Protein AF-A0A3M1KEJ6-F1 (afdb_monomer_lite)

pLDDT: mean 77.83, std 14.65, range [30.94, 94.75]

Foldseek 3Di:
DDDPDQAAEDEDEDEDADCDPCNCVVVVVCCVVVVRVNYAYEYAYCHPQPDDDPRHHYDHNVCVVVVVPVCVDDD

Radius of gyration: 13.29 Å; chains: 1; bounding box: 37×22×31 Å

Sequence (75 aa)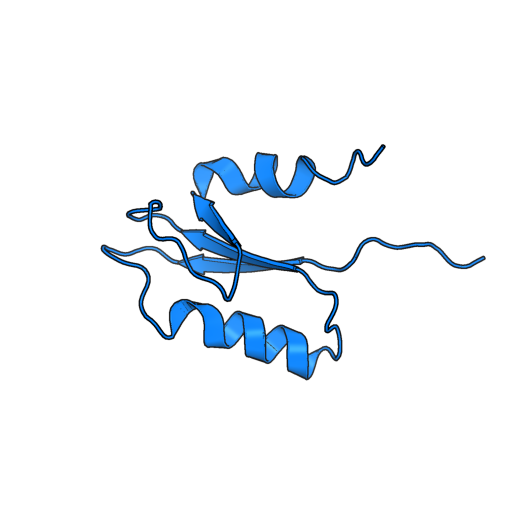:
MVLDREPPVFVELKSGRTVPRDAFDNLLYLQQQARLPQARLVLAYGGNDRQHRTNADVIPWWDLPRTLLKRTSGN

Secondary structure (DSSP, 8-state):
----PPPPEEEEEE-SSS--TTTTHHHHHHHHHHT-TT-EEEEEESS------SSSEEEEGGGHHHHHHTTSS--

Structure (mmCIF, N/CA/C/O backbone):
data_AF-A0A3M1KEJ6-F1
#
_entry.id   AF-A0A3M1KEJ6-F1
#
loop_
_atom_site.group_PDB
_atom_site.id
_atom_site.type_symbol
_atom_site.label_atom_id
_atom_site.label_alt_id
_atom_site.label_comp_id
_atom_site.label_asym_id
_atom_site.label_entity_id
_atom_site.label_seq_id
_atom_site.pdbx_PDB_ins_code
_atom_site.Cartn_x
_atom_site.Cartn_y
_atom_site.Cartn_z
_atom_site.occupancy
_atom_site.B_iso_or_equiv
_atom_site.auth_seq_id
_atom_site.auth_comp_id
_atom_site.auth_asym_id
_atom_site.auth_atom_id
_atom_site.pdbx_PDB_model_num
ATOM 1 N N . MET A 1 1 ? -23.618 8.780 18.630 1.00 42.59 1 MET A N 1
ATOM 2 C CA . MET A 1 1 ? -23.190 9.210 17.283 1.00 42.59 1 MET A CA 1
ATOM 3 C C . MET A 1 1 ? -21.906 8.469 16.951 1.00 42.59 1 MET A C 1
ATOM 5 O O . MET A 1 1 ? -20.850 8.865 17.422 1.00 42.59 1 MET A O 1
ATOM 9 N N . VAL A 1 2 ? -22.006 7.336 16.255 1.00 48.69 2 VAL A N 1
ATOM 10 C CA . VAL A 1 2 ? -20.829 6.630 15.732 1.00 48.69 2 VAL A CA 1
ATOM 11 C C . VAL A 1 2 ? -20.537 7.277 14.385 1.00 48.69 2 VAL A C 1
ATOM 13 O O . VAL A 1 2 ? -21.382 7.235 13.497 1.00 48.69 2 VAL A O 1
ATOM 16 N N . LEU A 1 3 ? -19.407 7.972 14.265 1.00 53.06 3 LEU A N 1
ATOM 17 C CA . LEU A 1 3 ? -18.911 8.363 12.951 1.00 53.06 3 LEU A CA 1
ATOM 18 C C . LEU A 1 3 ? -18.413 7.073 12.306 1.00 53.06 3 LEU A C 1
ATOM 20 O O . LEU A 1 3 ? -17.402 6.536 12.760 1.00 53.06 3 LEU A O 1
ATOM 24 N N . ASP A 1 4 ? -19.137 6.575 11.309 1.00 53.72 4 ASP A N 1
ATOM 25 C CA . ASP A 1 4 ? -18.673 5.498 10.437 1.00 53.72 4 ASP A CA 1
ATOM 26 C C . ASP A 1 4 ? -17.481 6.057 9.649 1.00 53.72 4 ASP A C 1
ATOM 28 O O . ASP A 1 4 ? -17.622 6.707 8.614 1.00 53.72 4 ASP A O 1
ATOM 32 N N . ARG A 1 5 ? -16.291 5.987 10.251 1.00 68.56 5 ARG A N 1
ATOM 33 C CA . ARG A 1 5 ? -15.063 6.454 9.616 1.00 68.56 5 ARG A CA 1
ATOM 34 C C . ARG A 1 5 ? -14.554 5.322 8.750 1.00 68.56 5 ARG A C 1
ATOM 36 O O . ARG A 1 5 ? -14.406 4.201 9.234 1.00 68.56 5 ARG A O 1
ATOM 43 N N . GLU A 1 6 ? -14.267 5.636 7.491 1.00 73.81 6 GLU A N 1
ATOM 44 C CA . GLU A 1 6 ? -13.612 4.686 6.603 1.00 73.81 6 GLU A CA 1
ATOM 45 C C . GLU A 1 6 ? -12.353 4.100 7.265 1.00 73.81 6 GLU A C 1
ATOM 47 O O . GLU A 1 6 ? -11.680 4.789 8.048 1.00 73.81 6 GLU A O 1
ATOM 52 N N . PRO A 1 7 ? -12.016 2.834 6.962 1.00 80.19 7 PRO A N 1
ATOM 53 C CA . PRO A 1 7 ? -10.798 2.230 7.463 1.00 80.19 7 PRO A CA 1
ATOM 54 C C . PRO A 1 7 ? -9.580 3.092 7.102 1.00 80.19 7 PRO A C 1
ATOM 56 O O . PRO A 1 7 ? -9.473 3.560 5.966 1.00 80.19 7 PRO A O 1
ATOM 59 N N . PRO A 1 8 ? -8.634 3.287 8.032 1.00 85.88 8 PRO A N 1
ATOM 60 C CA . PRO A 1 8 ? -7.429 4.047 7.741 1.00 85.88 8 PRO A CA 1
ATOM 61 C C . PRO A 1 8 ? -6.592 3.352 6.664 1.00 85.88 8 PRO A C 1
ATOM 63 O O . PRO A 1 8 ? -6.632 2.131 6.502 1.00 85.88 8 PRO A O 1
ATOM 66 N N . VAL A 1 9 ? -5.809 4.145 5.936 1.00 88.25 9 VAL A N 1
ATOM 67 C CA . VAL A 1 9 ? -4.921 3.654 4.880 1.00 88.25 9 VAL A CA 1
ATOM 68 C C . VAL A 1 9 ? -3.477 3.826 5.328 1.00 88.25 9 VAL A C 1
ATOM 70 O O . VAL A 1 9 ? -3.048 4.940 5.626 1.00 88.25 9 VAL A O 1
ATOM 73 N N . PHE A 1 10 ? -2.719 2.732 5.350 1.00 90.00 10 PHE A N 1
ATOM 74 C CA . PHE A 1 10 ? -1.270 2.771 5.506 1.00 90.00 10 PHE A CA 1
ATOM 75 C C . PHE A 1 10 ? -0.617 2.785 4.132 1.00 90.00 10 PHE A C 1
ATOM 77 O O . PHE A 1 10 ? -0.922 1.954 3.275 1.00 90.00 10 PHE A O 1
ATOM 84 N N . VAL A 1 11 ? 0.272 3.753 3.929 1.00 88.75 11 VAL A N 1
ATOM 85 C CA . VAL A 1 11 ? 0.934 3.995 2.651 1.00 88.75 11 VAL A CA 1
ATOM 86 C C . VAL A 1 11 ? 2.438 3.955 2.864 1.00 88.75 11 VAL A C 1
ATOM 88 O O . VAL A 1 11 ? 2.962 4.680 3.706 1.00 88.75 11 VAL A O 1
ATOM 91 N N . GLU A 1 12 ? 3.133 3.148 2.071 1.00 90.00 12 GLU A N 1
ATOM 92 C CA . GLU A 1 12 ? 4.591 3.146 2.010 1.00 90.00 12 GLU A CA 1
ATOM 93 C C . GLU A 1 12 ? 5.044 3.543 0.608 1.00 90.00 12 GLU A C 1
ATOM 95 O O . GLU A 1 12 ? 4.501 3.064 -0.386 1.00 90.00 12 GLU A O 1
ATOM 100 N N . LEU A 1 13 ? 6.033 4.434 0.524 1.00 87.81 13 LEU A N 1
ATOM 101 C CA . LEU A 1 13 ? 6.620 4.868 -0.737 1.00 87.81 13 LEU A CA 1
ATOM 102 C C . LEU A 1 13 ? 7.944 4.138 -0.947 1.00 87.81 13 LEU A C 1
ATOM 104 O O . LEU A 1 13 ? 8.843 4.220 -0.111 1.00 87.81 13 LEU A O 1
ATOM 108 N N . LYS A 1 14 ? 8.088 3.455 -2.084 1.00 87.38 14 LYS A N 1
ATOM 109 C CA . LYS A 1 14 ? 9.348 2.821 -2.489 1.00 87.38 14 LYS A CA 1
ATOM 110 C C . LYS A 1 14 ? 9.635 3.064 -3.969 1.00 87.38 14 LYS A C 1
ATOM 112 O O . LYS A 1 14 ? 8.735 3.256 -4.781 1.00 87.38 14 LYS A O 1
ATOM 117 N N . SER A 1 15 ? 10.908 3.007 -4.343 1.00 85.44 15 SER A N 1
ATOM 118 C CA . SER A 1 15 ? 11.350 3.016 -5.740 1.00 85.44 15 SER A CA 1
ATOM 119 C C . SER A 1 15 ? 12.403 1.930 -5.958 1.00 85.44 15 SER A C 1
ATOM 121 O O . SER A 1 15 ? 13.118 1.547 -5.033 1.00 85.44 15 SER A O 1
ATOM 123 N N . GLY A 1 16 ? 12.458 1.371 -7.165 1.00 83.06 16 GLY A N 1
ATOM 124 C CA . GLY A 1 16 ? 13.411 0.320 -7.510 1.00 83.06 16 GLY A CA 1
ATOM 125 C C . GLY A 1 16 ? 13.085 -0.361 -8.836 1.00 83.06 16 GLY A C 1
ATOM 126 O O . GLY A 1 16 ? 12.091 -0.050 -9.488 1.00 83.06 16 GLY A O 1
ATOM 127 N N . ARG A 1 17 ? 13.931 -1.312 -9.246 1.00 77.31 17 ARG A N 1
ATOM 128 C CA . ARG A 1 17 ? 13.716 -2.082 -10.484 1.00 77.31 17 ARG A CA 1
ATOM 129 C C . ARG A 1 17 ? 12.558 -3.079 -10.353 1.00 77.31 17 ARG A C 1
ATOM 131 O O . ARG A 1 17 ? 11.844 -3.323 -11.323 1.00 77.31 17 ARG A O 1
ATOM 138 N N . THR A 1 18 ? 12.381 -3.653 -9.164 1.00 78.06 18 THR A N 1
ATOM 139 C CA . THR A 1 18 ? 11.344 -4.642 -8.841 1.00 78.06 18 THR A CA 1
ATOM 140 C C . THR A 1 18 ? 10.886 -4.504 -7.396 1.00 78.06 18 THR A C 1
ATOM 142 O O . THR A 1 18 ? 11.705 -4.184 -6.535 1.00 78.06 18 THR A O 1
ATOM 145 N N . VAL A 1 19 ? 9.617 -4.806 -7.117 1.00 77.25 19 VAL A N 1
ATOM 146 C CA . VAL A 1 19 ? 9.087 -4.863 -5.748 1.00 77.25 19 VAL A CA 1
ATOM 147 C C . VAL A 1 19 ? 9.656 -6.109 -5.051 1.00 77.25 19 VAL A C 1
ATOM 149 O O . VAL A 1 19 ? 9.329 -7.225 -5.480 1.00 77.25 19 VAL A O 1
ATOM 152 N N . PRO A 1 20 ? 10.525 -5.965 -4.029 1.00 79.25 20 PRO A N 1
ATOM 153 C CA . PRO A 1 20 ? 11.079 -7.116 -3.327 1.00 79.25 20 PRO A CA 1
ATOM 154 C C . PRO A 1 20 ? 9.997 -7.827 -2.497 1.00 79.25 20 PRO A C 1
ATOM 156 O O . PRO A 1 20 ? 8.907 -7.300 -2.274 1.00 79.25 20 PRO A O 1
ATOM 159 N N . ARG A 1 21 ? 10.263 -9.071 -2.086 1.00 77.00 21 ARG A N 1
ATOM 160 C CA . ARG A 1 21 ? 9.263 -9.918 -1.407 1.00 77.00 21 ARG A CA 1
ATOM 161 C C . ARG A 1 21 ? 8.827 -9.349 -0.051 1.00 77.00 21 ARG A C 1
ATOM 163 O O . ARG A 1 21 ? 7.672 -9.516 0.318 1.00 77.00 21 ARG A O 1
ATOM 170 N N . ASP A 1 22 ? 9.745 -8.682 0.632 1.00 83.75 22 ASP A N 1
ATOM 171 C CA . ASP A 1 22 ? 9.614 -8.028 1.939 1.00 83.75 22 ASP A CA 1
ATOM 172 C C . ASP A 1 22 ? 9.116 -6.574 1.841 1.00 83.75 22 ASP A C 1
ATOM 174 O O . ASP A 1 22 ? 9.027 -5.863 2.840 1.00 83.75 22 ASP A O 1
ATOM 178 N N . ALA A 1 23 ? 8.750 -6.102 0.642 1.00 82.81 23 ALA A N 1
ATOM 179 C CA . ALA A 1 23 ? 8.343 -4.713 0.420 1.00 82.81 23 ALA A CA 1
ATOM 180 C C . ALA A 1 23 ? 7.112 -4.272 1.228 1.00 82.81 23 ALA A C 1
ATOM 182 O O . ALA A 1 23 ? 6.824 -3.078 1.264 1.00 82.81 23 ALA A O 1
ATOM 183 N N . PHE A 1 24 ? 6.385 -5.221 1.821 1.00 87.75 24 PHE A N 1
ATOM 184 C CA . PHE A 1 24 ? 5.125 -5.011 2.530 1.00 87.75 24 PHE A CA 1
ATOM 185 C C . PHE A 1 24 ? 5.237 -5.228 4.041 1.00 87.75 24 PHE A C 1
ATOM 187 O O . PHE A 1 24 ? 4.254 -5.019 4.751 1.00 87.75 24 PHE A O 1
ATOM 194 N N . ASP A 1 25 ? 6.398 -5.645 4.546 1.00 90.94 25 ASP A N 1
ATOM 195 C CA . ASP A 1 25 ? 6.540 -6.073 5.940 1.00 90.94 25 ASP A CA 1
ATOM 196 C C . ASP A 1 25 ? 6.279 -4.916 6.911 1.00 90.94 25 ASP A C 1
ATOM 198 O O . ASP A 1 25 ? 5.593 -5.094 7.915 1.00 90.94 25 ASP A O 1
ATOM 202 N N . ASN A 1 26 ? 6.714 -3.702 6.561 1.00 90.62 26 ASN A N 1
ATOM 203 C CA . ASN A 1 26 ? 6.428 -2.498 7.341 1.00 90.62 26 ASN A CA 1
ATOM 204 C C . ASN A 1 26 ? 4.927 -2.175 7.373 1.00 90.62 26 ASN A C 1
ATOM 206 O O . ASN A 1 26 ? 4.392 -1.830 8.424 1.00 90.62 26 ASN A O 1
ATOM 210 N N . LEU A 1 27 ? 4.231 -2.306 6.241 1.00 91.38 27 LEU A N 1
ATOM 211 C CA . LEU A 1 27 ? 2.787 -2.071 6.161 1.00 91.38 27 LEU A CA 1
ATOM 212 C C . LEU A 1 27 ? 2.009 -3.075 7.021 1.00 91.38 27 LEU A C 1
ATOM 214 O O . LEU A 1 27 ? 1.117 -2.682 7.774 1.00 91.38 27 LEU A O 1
ATOM 218 N N . LEU A 1 28 ? 2.379 -4.357 6.954 1.00 91.62 28 LEU A N 1
ATOM 219 C CA . LEU A 1 28 ? 1.789 -5.417 7.776 1.00 91.62 28 LEU A CA 1
ATOM 220 C C . LEU A 1 28 ? 2.088 -5.207 9.266 1.00 91.62 28 LEU A C 1
ATOM 222 O O . LEU A 1 28 ? 1.193 -5.335 10.102 1.00 91.62 28 LEU A O 1
ATOM 226 N N . TYR A 1 29 ? 3.322 -4.828 9.597 1.00 92.62 29 TYR A N 1
ATOM 227 C CA . TYR A 1 29 ? 3.729 -4.499 10.958 1.00 92.62 29 TYR A CA 1
ATOM 228 C C . TYR A 1 29 ? 2.901 -3.341 11.531 1.00 92.62 29 TYR A C 1
ATOM 230 O O . TYR A 1 29 ? 2.368 -3.448 12.635 1.00 92.62 29 TYR A O 1
ATOM 238 N N . LEU A 1 30 ? 2.721 -2.258 10.767 1.00 90.50 30 LEU A N 1
ATOM 239 C CA . LEU A 1 30 ? 1.913 -1.108 11.182 1.00 90.50 30 LEU A CA 1
ATOM 240 C C . LEU A 1 30 ? 0.444 -1.485 11.400 1.00 90.50 30 LEU A C 1
ATOM 242 O O . LEU A 1 30 ? -0.151 -1.070 12.396 1.00 90.50 30 LEU A O 1
ATOM 246 N N . GLN A 1 31 ? -0.127 -2.311 10.520 1.00 93.06 31 GLN A N 1
ATOM 247 C CA . GLN A 1 31 ? -1.494 -2.817 10.657 1.00 93.06 31 GLN A CA 1
ATOM 248 C C . GLN A 1 31 ? -1.700 -3.577 11.973 1.00 93.06 31 GLN A C 1
ATOM 250 O O . GLN A 1 31 ? -2.674 -3.339 12.696 1.00 93.06 31 GLN A O 1
ATOM 255 N N . GLN A 1 32 ? -0.758 -4.465 12.294 1.00 93.25 32 GLN A N 1
ATOM 256 C CA . GLN A 1 32 ? -0.776 -5.270 13.512 1.00 93.25 32 GLN A CA 1
ATOM 257 C C . GLN A 1 32 ? -0.566 -4.403 14.756 1.00 93.25 32 GLN A C 1
ATOM 259 O O . GLN A 1 32 ? -1.348 -4.490 15.705 1.00 93.25 32 GLN A O 1
ATOM 264 N N . GLN A 1 33 ? 0.440 -3.524 14.739 1.00 94.75 33 GLN A N 1
ATOM 265 C CA . GLN A 1 33 ? 0.764 -2.648 15.864 1.00 94.75 33 GLN A CA 1
ATOM 266 C C . GLN A 1 33 ? -0.394 -1.699 16.193 1.00 94.75 33 GLN A C 1
ATOM 268 O O . GLN A 1 33 ? -0.715 -1.496 17.364 1.00 94.75 33 GLN A O 1
ATOM 273 N N . ALA A 1 34 ? -1.050 -1.145 15.172 1.00 91.12 34 ALA A N 1
ATOM 274 C CA . ALA A 1 34 ? -2.181 -0.246 15.354 1.00 91.12 34 ALA A CA 1
ATOM 275 C C . ALA A 1 34 ? -3.486 -0.973 15.729 1.00 91.12 34 ALA A C 1
ATOM 277 O O . ALA A 1 34 ? -4.449 -0.313 16.111 1.00 91.12 34 ALA A O 1
ATOM 278 N N . ARG A 1 35 ? -3.522 -2.314 15.650 1.00 92.06 35 ARG A N 1
ATOM 279 C CA . ARG A 1 35 ? -4.717 -3.155 15.860 1.00 92.06 35 ARG A CA 1
ATOM 280 C C . ARG A 1 35 ? -5.872 -2.782 14.924 1.00 92.06 35 ARG A C 1
ATOM 282 O O . ARG A 1 35 ? -7.029 -2.732 15.333 1.00 92.06 35 ARG A O 1
ATOM 289 N N . LEU A 1 36 ? -5.546 -2.522 13.657 1.00 90.25 36 LEU A N 1
ATOM 290 C CA . LEU A 1 36 ? -6.501 -2.100 12.628 1.00 90.25 36 LEU A CA 1
ATOM 291 C C . LEU A 1 36 ? -6.495 -3.104 11.466 1.00 90.25 36 LEU A C 1
ATOM 293 O O . LEU A 1 36 ? -5.985 -2.784 10.395 1.00 90.25 36 LE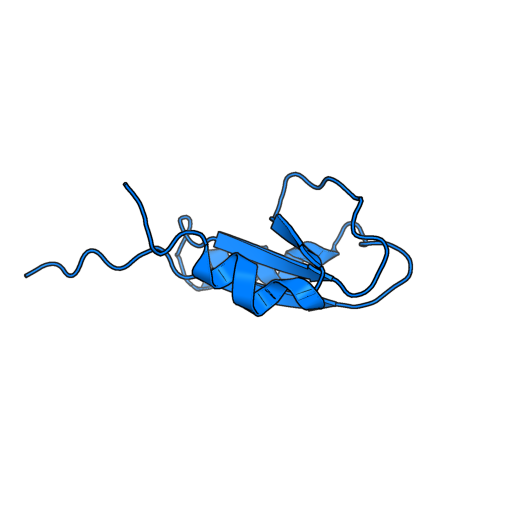U A O 1
ATOM 297 N N . PRO A 1 37 ? -7.044 -4.320 11.639 1.00 88.75 37 PRO A N 1
ATOM 298 C CA . PRO A 1 37 ? -7.025 -5.355 10.599 1.00 88.75 37 PRO A CA 1
ATOM 299 C C . PRO A 1 37 ? -7.801 -4.955 9.334 1.00 88.75 37 PRO A C 1
ATOM 301 O O . PRO A 1 37 ? -7.510 -5.442 8.249 1.00 88.75 37 PRO A O 1
ATOM 304 N N . GLN A 1 38 ? -8.760 -4.036 9.459 1.00 88.12 38 GLN A N 1
ATOM 305 C CA . GLN A 1 38 ? -9.479 -3.439 8.333 1.00 88.12 38 GLN A CA 1
ATOM 306 C C . GLN A 1 38 ? -8.681 -2.359 7.585 1.00 88.12 38 GLN A C 1
ATOM 308 O O . GLN A 1 38 ? -9.142 -1.887 6.547 1.00 88.12 38 GLN A O 1
ATOM 313 N N . ALA A 1 39 ? -7.526 -1.921 8.106 1.00 87.94 39 ALA A N 1
ATOM 314 C CA . ALA A 1 39 ? -6.742 -0.877 7.459 1.00 87.94 39 ALA A CA 1
ATOM 315 C C . ALA A 1 39 ? -6.236 -1.357 6.100 1.00 87.94 39 ALA A C 1
ATOM 317 O O . ALA A 1 39 ? -5.687 -2.454 5.971 1.00 87.94 39 ALA A O 1
ATOM 318 N N . ARG A 1 40 ? -6.402 -0.509 5.088 1.00 87.81 40 ARG A N 1
ATOM 319 C CA . ARG A 1 40 ? -5.936 -0.786 3.732 1.00 87.81 40 ARG A CA 1
ATOM 320 C C . ARG A 1 40 ? -4.428 -0.570 3.659 1.00 87.81 40 ARG A C 1
ATOM 322 O O . ARG A 1 40 ? -3.926 0.433 4.161 1.00 87.81 40 ARG A O 1
ATOM 329 N N . LEU A 1 41 ? -3.723 -1.479 2.989 1.00 89.50 41 LEU A N 1
ATOM 330 C CA . LEU A 1 41 ? -2.278 -1.399 2.782 1.00 89.50 41 LEU A CA 1
ATOM 331 C C . LEU A 1 41 ? -1.989 -1.019 1.332 1.00 89.50 41 LEU A C 1
ATOM 333 O O . LEU A 1 41 ? -2.457 -1.686 0.408 1.00 89.50 41 LEU A O 1
ATOM 337 N N . VAL A 1 42 ? -1.224 0.053 1.142 1.00 89.31 42 VAL A N 1
ATOM 338 C CA . VAL A 1 42 ? -0.868 0.583 -0.174 1.00 89.31 42 VAL A CA 1
ATOM 339 C C . VAL A 1 42 ? 0.644 0.741 -0.267 1.00 89.31 42 VAL A C 1
ATOM 341 O O . VAL A 1 42 ? 1.254 1.479 0.505 1.00 89.31 42 VAL A O 1
ATOM 344 N N . LEU A 1 43 ? 1.248 0.088 -1.255 1.00 89.50 43 LEU A N 1
ATOM 345 C CA . LEU A 1 43 ? 2.620 0.341 -1.665 1.00 89.50 43 LEU A CA 1
ATOM 346 C C . LEU A 1 43 ? 2.605 1.264 -2.884 1.00 89.50 43 LEU A C 1
ATOM 348 O O . LEU A 1 43 ? 2.278 0.856 -3.998 1.00 89.50 43 LEU A O 1
ATOM 352 N N . ALA A 1 44 ? 2.986 2.514 -2.670 1.00 88.81 44 ALA A N 1
ATOM 353 C CA . ALA A 1 44 ? 3.214 3.480 -3.726 1.00 88.81 44 ALA A CA 1
ATOM 354 C C . ALA A 1 44 ? 4.602 3.251 -4.329 1.00 88.81 44 ALA A C 1
ATOM 356 O O . ALA A 1 44 ? 5.622 3.442 -3.661 1.00 88.81 44 ALA A O 1
ATOM 357 N N . TYR A 1 45 ? 4.649 2.822 -5.586 1.00 87.75 45 TYR A N 1
ATOM 358 C CA . TYR A 1 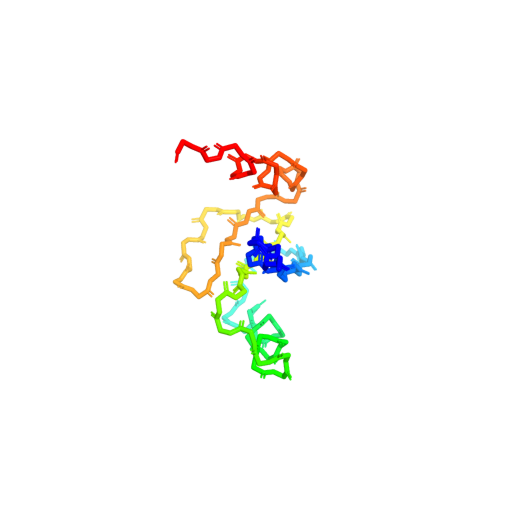45 ? 5.868 2.338 -6.212 1.00 87.75 45 TYR A CA 1
ATOM 359 C C . TYR A 1 45 ? 6.282 3.181 -7.420 1.00 87.75 45 TYR A C 1
ATOM 361 O O . TYR A 1 45 ? 5.473 3.475 -8.297 1.00 87.75 45 TYR A O 1
ATOM 369 N N . GLY A 1 46 ? 7.557 3.569 -7.466 1.00 85.12 46 GLY A N 1
ATOM 370 C CA . GLY A 1 46 ? 8.156 4.330 -8.572 1.00 85.12 46 GLY A CA 1
ATOM 371 C C . GLY A 1 46 ? 8.864 3.480 -9.636 1.00 85.12 46 GLY A C 1
ATOM 372 O O . GLY A 1 46 ? 9.625 4.023 -10.431 1.00 85.12 46 GLY A O 1
ATOM 373 N N . GLY A 1 47 ? 8.695 2.155 -9.607 1.00 79.56 47 GLY A N 1
ATOM 374 C CA . GLY A 1 47 ? 9.335 1.207 -10.527 1.00 79.56 47 GLY A CA 1
ATOM 375 C C . GLY A 1 47 ? 8.350 0.496 -11.457 1.00 79.56 47 GLY A C 1
ATOM 376 O O . GLY A 1 47 ? 7.294 1.028 -11.777 1.00 79.56 47 GLY A O 1
ATOM 377 N N . ASN A 1 48 ? 8.682 -0.729 -11.884 1.00 71.50 48 ASN A N 1
ATOM 378 C CA . ASN A 1 48 ? 7.755 -1.568 -12.651 1.00 71.50 48 ASN A CA 1
ATOM 379 C C . ASN A 1 48 ? 6.564 -1.994 -11.770 1.00 71.50 48 ASN A C 1
ATOM 381 O O . ASN A 1 48 ? 6.704 -2.853 -10.897 1.00 71.50 48 ASN A O 1
ATOM 385 N N . ASP A 1 49 ? 5.421 -1.368 -12.028 1.00 62.31 49 ASP A N 1
ATOM 386 C CA . ASP A 1 49 ? 4.133 -1.470 -11.336 1.00 62.31 49 ASP A CA 1
ATOM 387 C C . ASP A 1 49 ? 3.292 -2.688 -11.754 1.00 62.31 49 ASP A C 1
ATOM 389 O O . ASP A 1 49 ? 2.344 -3.048 -11.061 1.00 62.31 49 ASP A O 1
ATOM 393 N N . ARG A 1 50 ? 3.661 -3.397 -12.831 1.00 63.28 50 ARG A N 1
ATOM 394 C CA . ARG A 1 50 ? 2.935 -4.580 -13.344 1.00 63.28 50 ARG A CA 1
ATOM 395 C C . ARG A 1 50 ? 3.102 -5.843 -12.487 1.00 63.28 50 ARG A C 1
ATOM 397 O O . ARG A 1 50 ? 2.917 -6.959 -12.972 1.00 63.28 50 ARG A O 1
ATOM 404 N N . GLN A 1 51 ? 3.493 -5.701 -11.223 1.00 62.94 51 GLN A N 1
ATOM 405 C CA . GLN A 1 51 ? 3.716 -6.820 -10.312 1.00 62.94 51 GLN A CA 1
ATOM 406 C C . GLN A 1 51 ? 2.491 -7.023 -9.426 1.00 62.94 51 GLN A C 1
ATOM 408 O O . GLN A 1 51 ? 2.305 -6.323 -8.435 1.00 62.94 51 GLN A O 1
ATOM 413 N N . HIS A 1 52 ? 1.673 -8.021 -9.755 1.00 58.53 52 HIS A N 1
ATOM 414 C CA . HIS A 1 52 ? 0.580 -8.443 -8.885 1.00 58.53 52 HIS A CA 1
ATOM 415 C C . HIS A 1 52 ? 1.141 -9.095 -7.614 1.00 58.53 52 HIS A C 1
ATOM 417 O O . HIS A 1 52 ? 1.873 -10.087 -7.674 1.00 58.53 52 HIS A O 1
ATOM 423 N N . ARG A 1 53 ? 0.801 -8.534 -6.451 1.00 68.12 53 ARG A N 1
ATOM 424 C CA . ARG A 1 53 ? 1.132 -9.076 -5.128 1.00 68.12 53 ARG A CA 1
ATOM 425 C C . ARG A 1 53 ? -0.151 -9.170 -4.306 1.00 68.12 53 ARG A C 1
ATOM 427 O O . ARG A 1 53 ? -0.999 -8.295 -4.384 1.00 68.12 53 ARG A O 1
ATOM 434 N N . THR A 1 54 ? -0.298 -10.249 -3.544 1.00 65.81 54 THR A N 1
ATOM 435 C CA . THR A 1 54 ? -1.522 -10.580 -2.791 1.00 65.81 54 THR A CA 1
ATOM 436 C C . THR A 1 54 ? -1.671 -9.813 -1.479 1.00 65.81 54 THR A C 1
ATOM 438 O O . THR A 1 54 ? -2.738 -9.843 -0.880 1.00 65.81 54 THR A O 1
ATOM 441 N N . ASN A 1 55 ? -0.604 -9.159 -1.011 1.00 73.88 55 ASN A N 1
ATOM 442 C CA . ASN A 1 55 ? -0.510 -8.681 0.371 1.00 73.88 55 ASN A CA 1
ATOM 443 C C . ASN A 1 55 ? -0.829 -7.186 0.534 1.00 73.88 55 ASN A C 1
ATOM 445 O O . ASN A 1 55 ? -1.085 -6.748 1.650 1.00 73.88 55 ASN A O 1
ATOM 449 N N . ALA A 1 56 ? -0.797 -6.403 -0.547 1.00 77.44 56 ALA A N 1
ATOM 450 C CA . ALA A 1 56 ? -1.137 -4.983 -0.545 1.00 77.44 56 ALA A CA 1
ATOM 451 C C . ALA A 1 56 ? -1.431 -4.500 -1.969 1.00 77.44 56 ALA A C 1
ATOM 453 O O . ALA A 1 56 ? -0.967 -5.098 -2.944 1.00 77.44 56 ALA A O 1
ATOM 454 N N . ASP A 1 57 ? -2.133 -3.374 -2.075 1.00 84.25 57 ASP A N 1
ATOM 455 C CA . ASP A 1 57 ? -2.305 -2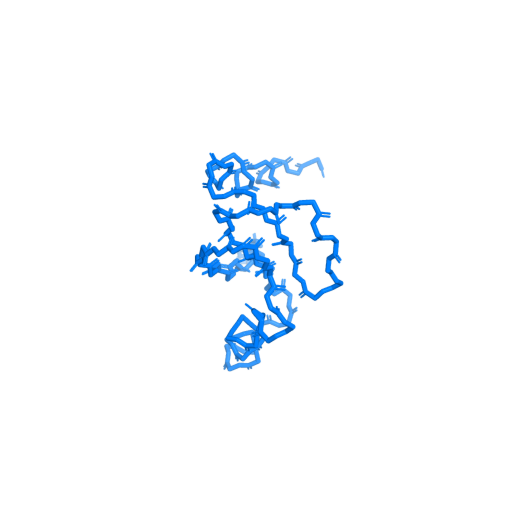.690 -3.351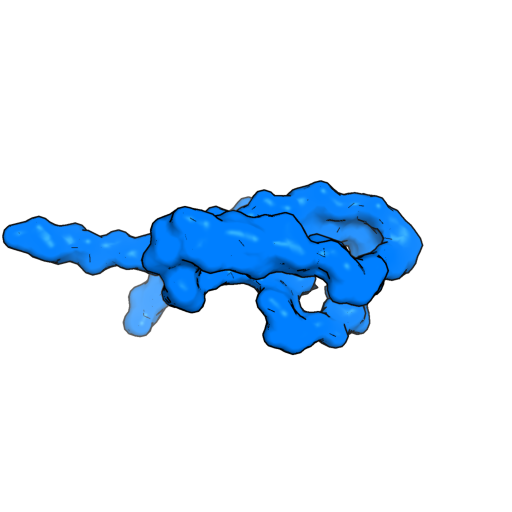 1.00 84.25 57 ASP A CA 1
ATOM 456 C C . ASP A 1 57 ? -0.979 -2.044 -3.757 1.00 84.25 57 ASP A C 1
ATOM 458 O O . ASP A 1 57 ? -0.487 -1.144 -3.076 1.00 84.25 57 ASP A O 1
ATOM 462 N N . VAL A 1 58 ? -0.404 -2.475 -4.877 1.00 85.62 58 VAL A N 1
ATOM 463 C CA . VAL A 1 58 ? 0.737 -1.786 -5.489 1.00 85.62 58 VAL A CA 1
ATOM 464 C C . VAL A 1 58 ? 0.187 -0.780 -6.482 1.00 85.62 58 VAL A C 1
ATOM 466 O O . VAL A 1 58 ? -0.471 -1.161 -7.449 1.00 85.62 58 VAL A O 1
ATOM 469 N N . ILE A 1 59 ? 0.433 0.502 -6.234 1.00 85.81 59 ILE A N 1
ATOM 470 C CA . ILE A 1 59 ? 0.001 1.577 -7.126 1.00 85.81 59 ILE A CA 1
ATOM 471 C C . ILE A 1 59 ? 1.215 2.362 -7.597 1.00 85.81 59 ILE A C 1
ATOM 473 O O . ILE A 1 59 ? 2.170 2.530 -6.835 1.00 85.81 59 ILE A O 1
ATOM 477 N N . PRO A 1 60 ? 1.189 2.904 -8.814 1.00 86.38 60 PRO A N 1
ATOM 478 C CA . PRO A 1 60 ? 2.216 3.837 -9.218 1.00 86.38 60 PRO A CA 1
ATOM 479 C C . PRO A 1 60 ? 2.143 5.095 -8.354 1.00 86.38 60 PRO A C 1
ATOM 481 O O . PRO A 1 60 ? 1.063 5.647 -8.134 1.00 86.38 60 PRO A O 1
ATOM 484 N N . TRP A 1 61 ? 3.281 5.592 -7.873 1.00 85.69 61 TRP A N 1
ATOM 485 C CA . TRP A 1 61 ? 3.296 6.777 -7.002 1.00 85.69 61 TRP A CA 1
ATOM 486 C C . TRP A 1 61 ? 2.725 8.052 -7.662 1.00 85.69 61 TRP A C 1
ATOM 488 O O . TRP A 1 61 ? 2.225 8.928 -6.959 1.00 85.69 61 TRP A O 1
ATOM 498 N N . TRP A 1 62 ? 2.703 8.137 -9.000 1.00 84.19 62 TRP A N 1
ATOM 499 C CA . TRP A 1 62 ? 2.080 9.240 -9.745 1.00 84.19 62 TRP A CA 1
ATOM 500 C C . TRP A 1 62 ? 0.546 9.189 -9.711 1.00 84.19 62 TRP A C 1
ATOM 502 O O . TRP A 1 62 ? -0.104 10.212 -9.909 1.00 84.19 62 TRP A O 1
ATOM 512 N N . ASP A 1 63 ? -0.037 8.034 -9.386 1.00 83.06 63 ASP A N 1
ATOM 513 C CA . ASP A 1 63 ? -1.482 7.837 -9.242 1.00 83.06 63 ASP A CA 1
ATOM 514 C C . ASP A 1 63 ? -1.958 7.890 -7.783 1.00 83.06 63 ASP A C 1
ATOM 516 O O . ASP A 1 63 ? -3.143 7.673 -7.503 1.00 83.06 63 ASP A O 1
ATOM 520 N N . LEU A 1 64 ? -1.065 8.206 -6.839 1.00 78.75 64 LEU A N 1
ATOM 521 C CA . LEU A 1 64 ? -1.360 8.206 -5.407 1.00 78.75 64 LEU A CA 1
ATOM 522 C C . LEU A 1 64 ? -2.551 9.099 -5.023 1.00 78.75 64 LEU A C 1
ATOM 524 O O . LEU A 1 64 ? -3.473 8.587 -4.381 1.00 78.75 64 LEU A O 1
ATOM 528 N N . PRO A 1 65 ? -2.634 10.375 -5.461 1.00 76.06 65 PRO A N 1
ATOM 529 C CA . PRO A 1 65 ? -3.765 11.229 -5.102 1.00 76.06 65 PRO A CA 1
ATOM 530 C C . PRO A 1 65 ? -5.083 10.678 -5.654 1.00 76.06 65 PRO A C 1
ATOM 532 O O . PRO A 1 65 ? -6.087 10.613 -4.954 1.00 76.06 65 PRO A O 1
ATOM 535 N N . ARG A 1 66 ? -5.081 10.200 -6.903 1.00 73.56 66 ARG A N 1
ATOM 536 C CA . ARG A 1 66 ? -6.278 9.670 -7.569 1.00 73.56 66 ARG A CA 1
ATOM 537 C C . ARG A 1 66 ? -6.764 8.373 -6.921 1.00 73.56 66 ARG A C 1
ATOM 539 O O . ARG A 1 66 ? -7.967 8.162 -6.807 1.00 73.56 66 ARG A O 1
ATOM 546 N N . THR A 1 67 ? -5.850 7.499 -6.516 1.00 74.94 67 THR A N 1
ATOM 547 C CA . THR A 1 67 ? -6.183 6.170 -5.984 1.00 74.94 67 THR A CA 1
ATOM 548 C C . THR A 1 67 ? -6.693 6.224 -4.550 1.00 74.94 67 THR A C 1
ATOM 550 O O . THR A 1 67 ? -7.574 5.443 -4.182 1.00 74.94 67 THR A O 1
ATOM 553 N N . LEU A 1 68 ? -6.175 7.158 -3.752 1.00 73.62 68 LEU A N 1
ATOM 554 C CA . LEU A 1 68 ? -6.674 7.402 -2.402 1.00 73.62 68 LEU A CA 1
ATOM 555 C C . LEU A 1 68 ? -8.064 8.065 -2.422 1.00 73.62 68 LEU A C 1
ATOM 557 O O . LEU A 1 68 ? -8.881 7.765 -1.562 1.00 73.62 68 LEU A O 1
ATOM 561 N N . LEU A 1 69 ? -8.368 8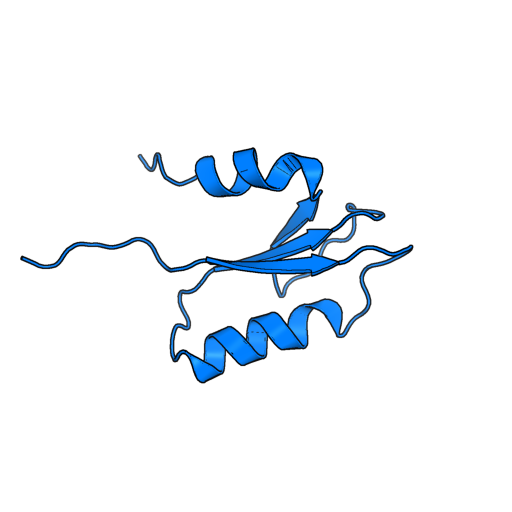.881 -3.440 1.00 65.06 69 LEU A N 1
ATOM 562 C CA . LEU A 1 69 ? -9.651 9.589 -3.573 1.00 65.06 69 LEU A CA 1
ATOM 563 C C . LEU A 1 69 ? -10.755 8.791 -4.293 1.00 65.06 69 LEU A C 1
ATOM 565 O O . LEU A 1 69 ? -11.935 9.073 -4.128 1.00 65.06 69 LEU A O 1
ATOM 569 N N . LYS A 1 70 ? -10.420 7.786 -5.112 1.00 60.19 70 LYS A N 1
ATOM 570 C CA . LYS A 1 70 ? -11.406 7.066 -5.946 1.00 60.19 70 LYS A CA 1
ATOM 571 C C . LYS A 1 70 ? -12.391 6.161 -5.190 1.00 60.19 70 LYS A C 1
ATOM 573 O O . LYS A 1 70 ? -13.296 5.634 -5.830 1.00 60.19 70 LYS A O 1
ATOM 578 N N . ARG A 1 71 ? -12.232 5.942 -3.880 1.00 55.41 71 ARG A N 1
ATOM 579 C CA . ARG A 1 71 ? -13.165 5.113 -3.084 1.00 55.41 71 ARG A CA 1
ATOM 580 C C . ARG A 1 71 ? -13.924 5.871 -1.995 1.00 55.41 71 ARG A C 1
ATOM 582 O O . ARG A 1 71 ? -14.861 5.296 -1.467 1.00 55.41 71 ARG A O 1
ATOM 589 N N . THR A 1 72 ? -13.631 7.157 -1.775 1.00 50.47 72 THR A N 1
ATOM 590 C CA . THR A 1 72 ? -14.411 8.030 -0.871 1.00 50.47 72 THR A CA 1
ATOM 591 C C . THR A 1 72 ? -15.777 8.426 -1.449 1.00 50.47 72 THR A C 1
ATOM 593 O O . THR A 1 72 ? -16.530 9.181 -0.843 1.00 50.47 72 THR A O 1
ATOM 596 N N . SER A 1 73 ? -16.102 7.949 -2.651 1.00 43.00 73 SER A N 1
ATOM 597 C CA . SER A 1 73 ? -17.436 8.009 -3.245 1.00 43.00 73 SER A CA 1
ATOM 598 C C . SER A 1 73 ? -17.923 6.577 -3.445 1.00 43.00 73 SER A C 1
ATOM 600 O O . SER A 1 73 ? -17.883 6.035 -4.548 1.00 43.00 73 SER A O 1
ATOM 602 N N . GLY A 1 74 ? -18.289 5.935 -2.338 1.00 41.72 74 GLY A N 1
ATOM 603 C CA . GLY A 1 74 ? -19.071 4.707 -2.359 1.00 41.72 74 GLY A CA 1
ATOM 604 C C . GLY A 1 74 ? -20.520 5.015 -2.728 1.00 41.72 74 GLY A C 1
ATOM 605 O O . GLY A 1 74 ? -21.114 5.949 -2.192 1.00 41.72 74 GLY A O 1
ATOM 606 N N . ASN A 1 75 ? -21.038 4.233 -3.670 1.00 30.94 75 ASN A N 1
ATOM 607 C CA . ASN A 1 75 ? -22.457 3.910 -3.773 1.00 30.94 75 ASN A CA 1
ATOM 608 C C . ASN A 1 75 ? -22.860 3.020 -2.592 1.00 30.94 75 ASN A C 1
ATOM 610 O O . ASN A 1 75 ? -22.022 2.156 -2.236 1.00 30.94 75 ASN A O 1
#